Protein AF-A0A7J9FY18-F1 (afdb_monomer)

Nearest PDB structures (foldseek):
  1rpx-assembly1_A  TM=1.003E+00  e=3.049E-18  Solanum tuberosum
  7b1w-assembly2_H  TM=1.000E+00  e=1.518E-16  Chlamydomonas reinhardtii
  1tqj-assembly1_D  TM=9.989E-01  e=2.236E-13  Synechocystis sp.
  1tqj-assembly1_E  TM=9.961E-01  e=1.963E-13  Synechocystis sp.
  1tqj-assembly1_F  TM=9.967E-01  e=2.387E-13  Synechocystis sp.

Solvent-accessible surface area (backbone atoms only — not comparable to full-atom values): 10458 Å² total; per-residue (Å²): 135,87,83,91,84,76,89,83,88,81,89,85,88,82,79,85,84,83,84,90,80,94,74,90,75,88,80,81,77,78,82,81,81,80,79,79,76,78,80,81,80,79,85,82,76,90,74,61,71,63,73,80,59,62,92,89,56,90,80,46,56,58,57,54,84,82,47,60,73,95,45,42,68,60,50,52,48,52,44,49,74,71,65,47,57,35,41,25,41,71,27,29,66,41,73,61,37,83,54,66,68,54,59,45,68,57,47,39,65,45,43,87,67,49,87,56,35,32,37,33,37,43,45,30,53,56,47,72,79,44,52,66,53,34,48,72,23,54,42,72,39,81,47,72,57,81,47,71,80,24,30,91,51,54,74,62,54,77,70,113

Structure (mmCIF, N/CA/C/O backbone):
data_AF-A0A7J9FY18-F1
#
_entry.id   AF-A0A7J9FY18-F1
#
loop_
_atom_site.group_PDB
_atom_site.id
_atom_site.type_symbol
_atom_site.label_atom_id
_atom_site.label_alt_id
_atom_site.label_comp_id
_atom_site.label_asym_id
_atom_site.label_entity_id
_atom_site.label_seq_id
_atom_site.pdbx_PDB_ins_code
_atom_site.Cartn_x
_atom_site.Cartn_y
_atom_site.Cartn_z
_atom_site.occupancy
_atom_site.B_iso_or_equiv
_atom_site.auth_seq_id
_atom_site.auth_comp_id
_atom_site.auth_asym_id
_atom_site.auth_atom_id
_atom_site.pdbx_PDB_model_num
ATOM 1 N N . MET A 1 1 ? -61.583 -3.482 -5.655 1.00 42.44 1 MET A N 1
ATOM 2 C CA . MET A 1 1 ? -61.003 -2.260 -5.053 1.00 42.44 1 MET A CA 1
ATOM 3 C C . MET A 1 1 ? -60.962 -1.217 -6.166 1.00 42.44 1 MET A C 1
ATOM 5 O O . MET A 1 1 ? -60.131 -1.337 -7.045 1.00 42.44 1 MET A O 1
ATOM 9 N N . SER A 1 2 ? -62.093 -0.552 -6.422 1.00 34.72 2 SER A N 1
ATOM 10 C CA . SER A 1 2 ? -62.451 0.790 -5.907 1.00 34.72 2 SER A CA 1
ATOM 11 C C . SER A 1 2 ? -61.587 1.872 -6.563 1.00 34.72 2 SER A C 1
ATOM 13 O O . SER A 1 2 ? -60.376 1.794 -6.454 1.00 34.72 2 SER A O 1
ATOM 15 N N . THR A 1 3 ? -62.071 2.910 -7.239 1.00 33.75 3 THR A N 1
ATOM 16 C CA . THR A 1 3 ? -63.417 3.408 -7.577 1.00 33.75 3 THR A CA 1
ATOM 17 C C . THR A 1 3 ? -63.155 4.560 -8.554 1.00 33.75 3 THR A C 1
ATOM 19 O O . THR A 1 3 ? -62.389 5.458 -8.215 1.00 33.75 3 THR A O 1
ATOM 22 N N . ALA A 1 4 ? -63.768 4.549 -9.738 1.00 39.34 4 ALA A N 1
ATOM 23 C CA . ALA A 1 4 ? -63.876 5.722 -10.602 1.00 39.34 4 ALA A CA 1
ATOM 24 C C . ALA A 1 4 ? -65.323 6.229 -10.520 1.00 39.34 4 ALA A C 1
ATOM 26 O O . ALA A 1 4 ? -66.263 5.480 -10.776 1.00 39.34 4 ALA A O 1
ATOM 27 N N . SER A 1 5 ? -65.489 7.482 -10.113 1.00 38.59 5 SER A N 1
ATOM 28 C CA . SER A 1 5 ? -66.757 8.205 -9.961 1.00 38.59 5 SER A CA 1
ATOM 29 C C . SER A 1 5 ? -66.429 9.696 -10.054 1.00 38.59 5 SER A C 1
ATOM 31 O O . SER A 1 5 ? -65.412 10.106 -9.508 1.00 38.59 5 SER A O 1
ATOM 33 N N . SER A 1 6 ? -67.200 10.587 -10.655 1.00 35.41 6 SER A N 1
ATOM 34 C CA . SER A 1 6 ? -68.370 10.502 -11.516 1.00 35.41 6 SER A CA 1
ATOM 35 C C . SER A 1 6 ? -68.470 11.850 -12.239 1.00 35.41 6 SER A C 1
ATOM 37 O O . SER A 1 6 ? -67.929 12.859 -11.787 1.00 35.41 6 SER A O 1
ATOM 39 N N . LEU A 1 7 ? -69.207 11.858 -13.344 1.00 34.72 7 LEU A N 1
ATOM 40 C CA . LEU A 1 7 ? -69.753 13.045 -13.996 1.00 34.72 7 LEU A CA 1
ATOM 41 C C . LEU A 1 7 ? -70.514 13.955 -13.013 1.00 34.72 7 LEU A C 1
ATOM 43 O O . LEU A 1 7 ? -71.121 13.436 -12.077 1.00 34.72 7 LEU A O 1
ATOM 47 N N . CYS A 1 8 ? -70.583 15.261 -13.300 1.00 29.00 8 CYS A N 1
ATOM 48 C CA . CYS A 1 8 ? -71.860 15.927 -13.608 1.00 29.00 8 CYS A CA 1
ATOM 49 C C . CYS A 1 8 ? -71.641 17.388 -14.047 1.00 29.00 8 CYS A C 1
ATOM 51 O O . CYS A 1 8 ? -71.151 18.213 -13.279 1.00 29.00 8 CYS A O 1
ATOM 53 N N . SER A 1 9 ? -72.046 17.710 -15.277 1.00 32.66 9 SER A N 1
ATOM 54 C CA . SER A 1 9 ? -72.400 19.072 -15.682 1.00 32.66 9 SER A CA 1
ATOM 55 C C . SER A 1 9 ? -73.845 19.338 -15.275 1.00 32.66 9 SER A C 1
ATOM 57 O O . SER A 1 9 ? -74.720 18.529 -15.574 1.00 32.66 9 SER A O 1
ATOM 59 N N . SER A 1 10 ? -74.114 20.497 -14.679 1.00 35.00 10 SER A N 1
ATOM 60 C CA . SER A 1 10 ? -75.469 21.028 -14.545 1.00 35.00 10 SER A CA 1
ATOM 61 C C . SER A 1 10 ? -75.549 22.424 -15.151 1.00 35.00 10 SER A C 1
ATOM 63 O O . SER A 1 10 ? -74.989 23.393 -14.644 1.00 35.00 10 SER A O 1
ATOM 65 N N . THR A 1 11 ? -76.267 22.463 -16.263 1.00 29.17 11 THR A N 1
ATOM 66 C CA . THR A 1 11 ? -76.871 23.594 -16.956 1.00 29.17 11 THR A CA 1
ATOM 67 C C . THR A 1 11 ? -77.619 24.544 -16.016 1.00 29.17 11 THR A C 1
ATOM 69 O O . THR A 1 11 ? -78.420 24.088 -15.204 1.00 29.17 11 THR A O 1
ATOM 72 N N . GLN A 1 12 ? -77.494 25.855 -16.238 1.00 31.08 12 GLN A N 1
ATOM 73 C CA . GLN A 1 12 ? -78.648 26.754 -16.161 1.00 31.08 12 GLN A CA 1
ATOM 74 C C . GLN A 1 12 ? -78.646 27.724 -17.344 1.00 31.08 12 GLN A C 1
ATOM 76 O O . GLN A 1 12 ? -77.685 28.442 -17.602 1.00 31.08 12 GLN A O 1
ATOM 81 N N . ILE A 1 13 ? -79.760 27.681 -18.066 1.00 31.61 13 ILE A N 1
ATOM 82 C CA . ILE A 1 13 ? -80.191 28.577 -19.134 1.00 31.61 13 ILE A CA 1
ATOM 83 C C . ILE A 1 13 ? -81.227 29.524 -18.530 1.00 31.61 13 ILE A C 1
ATOM 85 O O . ILE A 1 13 ? -82.186 29.061 -17.927 1.00 31.61 13 ILE A O 1
ATOM 89 N N . ASN A 1 14 ? -81.010 30.822 -18.708 1.00 30.84 14 ASN A N 1
ATOM 90 C CA . ASN A 1 14 ? -81.954 31.945 -18.649 1.00 30.84 14 ASN A CA 1
ATOM 91 C C . ASN A 1 14 ? -81.137 33.119 -19.219 1.00 30.84 14 ASN A C 1
ATOM 93 O O . ASN A 1 14 ? -80.005 33.309 -18.799 1.00 30.84 14 ASN A O 1
ATOM 97 N N . GLY A 1 15 ? -81.519 33.932 -20.193 1.00 30.03 15 GLY A N 1
ATOM 98 C CA . GLY A 1 15 ? -82.793 34.273 -20.797 1.00 30.03 15 GLY A CA 1
ATOM 99 C C . GLY A 1 15 ? -82.662 35.754 -21.194 1.00 30.03 15 GLY A C 1
ATOM 100 O O . GLY A 1 15 ? -82.223 36.552 -20.379 1.00 30.03 15 GLY A O 1
ATOM 101 N N . PHE A 1 16 ? -83.024 36.088 -22.435 1.00 30.03 16 PHE A N 1
ATOM 102 C CA . PHE A 1 16 ? -83.395 37.424 -22.935 1.00 30.03 16 PHE A CA 1
ATOM 103 C C . PHE A 1 16 ? -82.397 38.608 -22.902 1.00 30.03 16 PHE A C 1
ATOM 105 O O . PHE A 1 16 ? -82.150 39.222 -21.875 1.00 30.03 16 PHE A O 1
ATOM 112 N N . GLY A 1 17 ? -82.050 39.074 -24.113 1.00 30.20 17 GLY A N 1
ATOM 113 C CA . GLY A 1 17 ? -82.289 40.473 -24.501 1.00 30.20 17 GLY A CA 1
ATOM 114 C C . GLY A 1 17 ? -81.121 41.469 -24.437 1.00 30.20 17 GLY A C 1
ATOM 115 O O . GLY A 1 17 ? -80.673 41.845 -23.367 1.00 30.20 17 GLY A O 1
ATOM 116 N N . GLY A 1 18 ? -80.766 42.021 -25.605 1.00 29.66 18 GLY A N 1
ATOM 117 C CA . GLY A 1 18 ? -80.495 43.462 -25.736 1.00 29.66 18 GLY A CA 1
ATOM 118 C C . GLY A 1 18 ? -79.052 43.962 -25.583 1.00 29.66 18 GLY A C 1
ATOM 119 O O . GLY A 1 18 ? -78.576 44.214 -24.489 1.00 29.66 18 GLY A O 1
ATOM 120 N N . GLY A 1 19 ? -78.414 44.185 -26.736 1.00 30.42 19 GLY A N 1
ATOM 121 C CA . GLY A 1 19 ? -77.587 45.346 -27.109 1.00 30.42 19 GLY A CA 1
ATOM 122 C C . GLY A 1 19 ? -76.860 46.224 -26.070 1.00 30.42 19 GLY A C 1
ATOM 123 O O . GLY A 1 19 ? -77.480 46.909 -25.271 1.00 30.42 19 GLY A O 1
ATOM 124 N N . LEU A 1 20 ? -75.549 46.352 -26.324 1.00 31.45 20 LEU A N 1
ATOM 125 C CA . LEU A 1 20 ? -74.651 47.507 -26.129 1.00 31.45 20 LEU A CA 1
ATOM 126 C C . LEU A 1 20 ? -74.418 48.081 -24.716 1.00 31.45 20 LEU A C 1
ATOM 128 O O . LEU A 1 20 ? -75.257 48.757 -24.134 1.00 31.45 20 LEU A O 1
ATOM 132 N N . GLY A 1 21 ? -73.151 48.006 -24.291 1.00 34.56 21 GLY A N 1
ATOM 133 C CA . GLY A 1 21 ? -72.580 48.870 -23.257 1.00 34.56 21 GLY A CA 1
ATOM 134 C C . GLY A 1 21 ? -71.188 48.417 -22.817 1.00 34.56 21 GLY A C 1
ATOM 135 O O . GLY A 1 21 ? -71.049 47.707 -21.829 1.00 34.56 21 GLY A O 1
ATOM 136 N N . VAL A 1 22 ? -70.143 48.803 -23.556 1.00 38.12 22 VAL A N 1
ATOM 137 C CA . VAL A 1 22 ? -68.740 48.585 -23.159 1.00 38.12 22 VAL A CA 1
ATOM 138 C C . VAL A 1 22 ? -68.400 49.532 -22.005 1.00 38.12 22 VAL A C 1
ATOM 140 O O . VAL A 1 22 ? -68.340 50.743 -22.208 1.00 38.12 22 VAL A O 1
ATOM 143 N N . LEU A 1 23 ? -68.119 48.989 -20.817 1.00 34.84 23 LEU A N 1
ATOM 144 C CA . LEU A 1 23 ? -67.529 49.733 -19.702 1.00 34.84 23 LEU A CA 1
ATOM 145 C C . LEU A 1 23 ? -66.191 49.085 -19.313 1.00 34.84 23 LEU A C 1
ATOM 147 O O . LEU A 1 23 ? -66.140 47.965 -18.810 1.00 34.84 23 LEU A O 1
ATOM 151 N N . ARG A 1 24 ? -65.087 49.787 -19.599 1.00 37.94 24 ARG A N 1
ATOM 152 C CA . ARG A 1 24 ? -63.712 49.391 -19.254 1.00 37.94 24 ARG A CA 1
ATOM 153 C C . ARG A 1 24 ? -63.548 49.312 -17.733 1.00 37.94 24 ARG A C 1
ATOM 155 O O . ARG A 1 24 ? -63.491 50.343 -17.070 1.00 37.94 24 ARG A O 1
ATOM 162 N N . THR A 1 25 ? -63.367 48.112 -17.193 1.00 35.53 25 THR A N 1
ATOM 163 C CA . THR A 1 25 ? -62.861 47.912 -15.829 1.00 35.53 25 THR A CA 1
ATOM 164 C C . THR A 1 25 ? -61.336 47.831 -15.855 1.00 35.53 25 THR A C 1
ATOM 166 O O . THR A 1 25 ? -60.762 46.950 -16.495 1.00 35.53 25 THR A O 1
ATOM 169 N N . HIS A 1 26 ? -60.671 48.763 -15.174 1.00 39.84 26 HIS A N 1
ATOM 170 C CA . HIS A 1 26 ? -59.221 48.765 -14.979 1.00 39.84 26 HIS A CA 1
ATOM 171 C C . HIS A 1 26 ? -58.816 47.550 -14.126 1.00 39.84 26 HIS A C 1
ATOM 173 O O . HIS A 1 26 ? -59.064 47.518 -12.924 1.00 39.84 26 HIS A O 1
ATOM 179 N N . VAL A 1 27 ? -58.196 46.542 -14.743 1.00 43.28 27 VAL A N 1
ATOM 180 C CA . VAL A 1 27 ? -57.596 45.409 -14.026 1.00 43.28 27 VAL A CA 1
ATOM 181 C C . VAL A 1 27 ? -56.220 45.845 -13.527 1.00 43.28 27 VAL A C 1
ATOM 183 O O . VAL A 1 27 ? -55.289 46.010 -14.314 1.00 43.28 27 VAL A O 1
ATOM 186 N N . SER A 1 28 ? -56.078 46.066 -12.221 1.00 50.16 28 SER A N 1
ATOM 187 C CA . SER A 1 28 ? -54.767 46.237 -11.591 1.00 50.16 28 SER A CA 1
ATOM 188 C C . SER A 1 28 ? -54.031 44.895 -11.584 1.00 50.16 28 SER A C 1
ATOM 190 O O . SER A 1 28 ? -54.512 43.932 -10.987 1.00 50.16 28 SER A O 1
ATOM 192 N N . GLN A 1 29 ? -52.875 44.821 -12.244 1.00 51.59 29 GLN A N 1
ATOM 193 C CA . GLN A 1 29 ? -52.030 43.624 -12.239 1.00 51.59 29 GLN A CA 1
ATOM 194 C C . GLN A 1 29 ? -51.484 43.337 -10.826 1.00 51.59 29 GLN A C 1
ATOM 196 O O . GLN A 1 29 ? -51.114 44.278 -10.115 1.00 51.59 29 GLN A O 1
ATOM 201 N N . PRO A 1 30 ? -51.389 42.063 -10.400 1.00 48.69 30 PRO A N 1
ATOM 202 C CA . PRO A 1 30 ? -50.763 41.724 -9.129 1.00 48.69 30 PRO A CA 1
ATOM 203 C C . PRO A 1 30 ? -49.251 41.970 -9.200 1.00 48.69 30 PRO A C 1
ATOM 205 O O . PRO A 1 30 ? -48.592 41.620 -10.180 1.00 48.69 30 PRO A O 1
ATOM 208 N N . LYS A 1 31 ? -48.692 42.568 -8.141 1.00 50.25 31 LYS A N 1
ATOM 209 C CA . LYS A 1 31 ? -47.244 42.763 -7.991 1.00 50.25 31 LYS A CA 1
ATOM 210 C C . LYS A 1 31 ? -46.562 41.395 -7.947 1.00 50.25 31 LYS A C 1
ATOM 212 O O . LYS A 1 31 ? -46.831 40.592 -7.057 1.00 50.25 31 LYS A O 1
ATOM 217 N N . THR A 1 32 ? -45.679 41.139 -8.902 1.00 51.72 32 THR A N 1
ATOM 218 C CA . THR A 1 32 ? -44.844 39.939 -8.964 1.00 51.72 32 THR A CA 1
ATOM 219 C C . THR A 1 32 ? -43.956 39.864 -7.722 1.00 51.72 32 THR A C 1
ATOM 221 O O . THR A 1 32 ? -43.101 40.720 -7.497 1.00 51.72 32 THR A O 1
ATOM 224 N N . LEU A 1 33 ? -44.153 38.833 -6.898 1.00 59.50 33 LEU A N 1
ATOM 225 C CA . LEU A 1 33 ? -43.249 38.516 -5.796 1.00 59.50 33 LEU A CA 1
ATOM 226 C C . LEU A 1 33 ? -41.963 37.921 -6.377 1.00 59.50 33 LEU A C 1
ATOM 228 O O . LEU A 1 33 ? -41.922 36.771 -6.807 1.00 59.50 33 LEU A O 1
ATOM 232 N N . SER A 1 34 ? -40.906 38.729 -6.405 1.00 60.16 34 SER A N 1
ATOM 233 C CA . SER A 1 34 ? -39.558 38.289 -6.753 1.00 60.16 34 SER A CA 1
ATOM 234 C C . SER A 1 34 ? -38.979 37.468 -5.600 1.00 60.16 34 SER A C 1
ATOM 236 O O . SER A 1 34 ? -38.483 38.023 -4.619 1.00 60.16 34 SER A O 1
ATOM 238 N N . PHE A 1 35 ? -39.008 36.142 -5.728 1.00 63.72 35 PHE A N 1
ATOM 239 C CA . PHE A 1 35 ? -38.256 35.252 -4.849 1.00 63.72 35 PHE A CA 1
ATOM 240 C C . PHE A 1 35 ? -36.776 35.285 -5.249 1.00 63.72 35 PHE A C 1
ATOM 242 O O . PHE A 1 35 ? -36.341 34.614 -6.185 1.00 63.72 35 PHE A O 1
ATOM 249 N N . THR A 1 36 ? -35.971 36.074 -4.540 1.00 62.78 36 THR A N 1
ATOM 250 C CA . THR A 1 36 ? -34.514 36.027 -4.672 1.00 62.78 36 THR A CA 1
ATOM 251 C C . THR A 1 36 ? -34.001 34.755 -4.006 1.00 62.78 36 THR A C 1
ATOM 253 O O . THR A 1 36 ? -33.777 34.693 -2.797 1.00 62.78 36 THR A O 1
ATOM 256 N N . ARG A 1 37 ? -33.804 33.702 -4.806 1.00 61.41 37 ARG A N 1
ATOM 257 C CA . ARG A 1 37 ? -33.088 32.496 -4.378 1.00 61.41 37 ARG A CA 1
ATOM 258 C C . ARG A 1 37 ? -31.639 32.883 -4.082 1.00 61.41 37 ARG A C 1
ATOM 260 O O . ARG A 1 37 ? -30.829 33.004 -4.999 1.00 61.41 37 ARG A O 1
ATOM 267 N N . ARG A 1 38 ? -31.300 33.088 -2.805 1.00 64.56 38 ARG A N 1
ATOM 268 C CA . ARG A 1 38 ? -29.902 33.224 -2.378 1.00 64.56 38 ARG A CA 1
ATOM 269 C C . ARG A 1 38 ? -29.163 3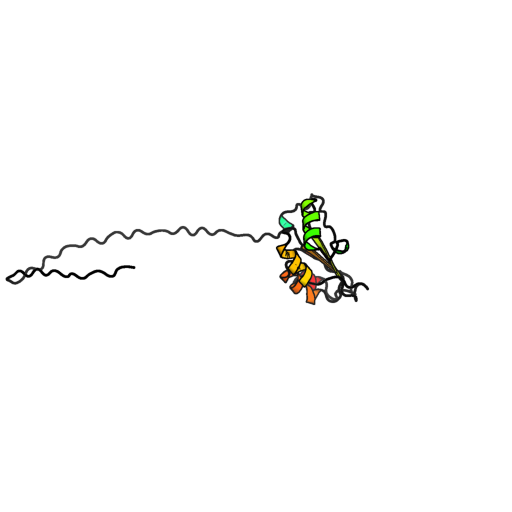1.949 -2.772 1.00 64.56 38 ARG A C 1
ATOM 271 O O . ARG A 1 38 ? -29.464 30.863 -2.281 1.00 64.56 38 ARG A O 1
ATOM 278 N N . ARG A 1 39 ? -28.223 32.083 -3.704 1.00 61.56 39 ARG A N 1
ATOM 279 C CA . ARG A 1 39 ? -27.333 31.004 -4.121 1.00 61.56 39 ARG A CA 1
ATOM 280 C C . ARG A 1 39 ? -26.260 30.880 -3.042 1.00 61.56 39 ARG A C 1
ATOM 282 O O . ARG A 1 39 ? -25.326 31.671 -3.006 1.00 61.56 39 ARG A O 1
ATOM 289 N N . ILE A 1 40 ? -26.439 29.940 -2.119 1.00 67.62 40 ILE A N 1
ATOM 290 C CA . ILE A 1 40 ? -25.377 29.558 -1.187 1.00 67.62 40 ILE A CA 1
ATOM 291 C C . ILE A 1 4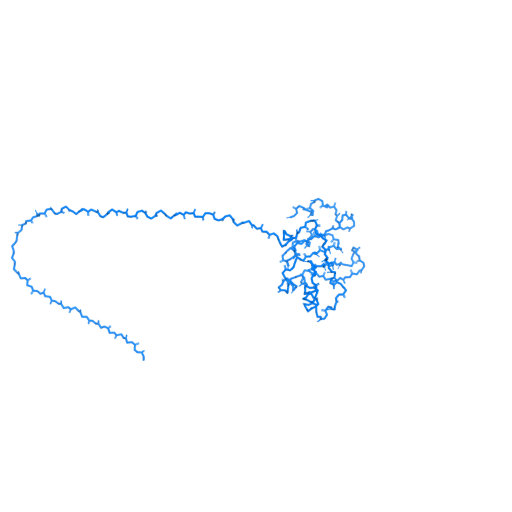0 ? -24.388 28.721 -2.002 1.00 67.62 40 ILE A C 1
ATOM 293 O O . ILE A 1 40 ? -24.724 27.621 -2.435 1.00 67.62 40 ILE A O 1
ATOM 297 N N . SER A 1 41 ? -23.207 29.269 -2.291 1.00 62.62 41 SER A N 1
ATOM 298 C CA . SER A 1 41 ? -22.102 28.489 -2.846 1.00 62.62 41 SER A CA 1
ATOM 299 C C . SER A 1 41 ? -21.339 27.853 -1.689 1.00 62.62 41 SER A C 1
ATOM 301 O O . SER A 1 41 ? -20.551 28.518 -1.017 1.00 62.62 41 SER A O 1
ATOM 303 N N . THR A 1 42 ? -21.584 26.574 -1.432 1.00 67.25 42 THR A N 1
ATOM 304 C CA . THR A 1 42 ? -20.761 25.812 -0.493 1.00 67.25 42 THR A CA 1
ATOM 305 C C . THR A 1 42 ? -19.514 25.346 -1.232 1.00 67.25 42 THR A C 1
ATOM 307 O O . THR A 1 42 ? -19.612 24.603 -2.206 1.00 67.25 42 THR A O 1
ATOM 310 N N . VAL A 1 43 ? -18.342 25.800 -0.791 1.00 67.69 43 VAL A N 1
ATOM 311 C CA . VAL A 1 43 ? -17.060 25.272 -1.267 1.00 67.69 43 VAL A CA 1
ATOM 312 C C . VAL A 1 43 ? -16.808 23.969 -0.515 1.00 67.69 43 VAL A C 1
ATOM 314 O O . VAL A 1 43 ? -16.510 23.989 0.676 1.00 67.69 43 VAL A O 1
ATOM 317 N N . VAL A 1 44 ? -16.965 22.832 -1.191 1.00 66.62 44 VAL A N 1
ATOM 318 C CA . VAL A 1 44 ? -16.530 21.532 -0.665 1.00 66.62 44 VAL A CA 1
ATOM 319 C C . VAL A 1 44 ? -15.060 21.373 -1.036 1.00 66.62 44 VAL A C 1
ATOM 321 O O . VAL A 1 44 ? -14.728 21.264 -2.214 1.00 66.62 44 VAL A O 1
ATOM 324 N N . LYS A 1 45 ? -14.167 21.405 -0.045 1.00 64.44 45 LYS A N 1
ATOM 325 C CA . LYS A 1 45 ? -12.750 21.090 -0.248 1.00 64.44 45 LYS A CA 1
ATOM 326 C C . LYS A 1 45 ? -12.597 19.574 -0.125 1.00 64.44 45 LYS A C 1
ATOM 328 O O . LYS A 1 45 ? -12.978 19.019 0.900 1.00 64.44 45 LYS A O 1
ATOM 333 N N . ALA A 1 46 ? -12.093 18.909 -1.161 1.00 72.00 46 ALA A N 1
ATOM 334 C CA . ALA A 1 46 ? -11.740 17.497 -1.054 1.00 72.00 46 ALA A CA 1
ATOM 335 C C . ALA A 1 46 ? -10.588 17.355 -0.045 1.00 72.00 46 ALA A C 1
ATOM 337 O O . ALA A 1 46 ? -9.590 18.067 -0.151 1.00 72.00 46 ALA A O 1
ATOM 338 N N . THR A 1 47 ? -10.757 16.486 0.946 1.00 79.31 47 THR A N 1
ATOM 339 C CA . THR A 1 47 ? -9.742 16.168 1.961 1.00 79.31 47 THR A CA 1
ATOM 340 C C . THR A 1 47 ? -9.293 14.727 1.772 1.00 79.31 47 THR A C 1
ATOM 342 O O . THR A 1 47 ? -10.147 13.845 1.638 1.00 79.31 47 THR A O 1
ATOM 345 N N . SER A 1 48 ? -7.985 14.479 1.778 1.00 92.06 48 SER A N 1
ATOM 346 C CA . SER A 1 48 ? -7.437 13.120 1.806 1.00 92.06 48 SER A CA 1
ATOM 347 C C . SER A 1 48 ? -7.690 12.479 3.175 1.00 92.06 48 SER A C 1
ATOM 349 O O . SER A 1 48 ? -7.812 13.178 4.183 1.00 92.06 48 SER A O 1
ATOM 351 N N . ARG A 1 49 ? -7.747 11.141 3.252 1.00 95.69 49 ARG A N 1
ATOM 352 C CA . ARG A 1 49 ? -7.831 10.433 4.545 1.00 95.69 49 ARG A CA 1
ATOM 353 C C . ARG A 1 49 ? -6.620 10.720 5.431 1.00 95.69 49 ARG A C 1
ATOM 355 O O . ARG A 1 49 ? -6.767 10.781 6.648 1.00 95.69 49 ARG A O 1
ATOM 362 N N . VAL A 1 50 ? -5.463 10.948 4.810 1.00 96.75 50 VAL A N 1
ATOM 363 C CA . VAL A 1 50 ? -4.190 11.243 5.481 1.00 96.75 50 VAL A CA 1
ATOM 364 C C . VAL A 1 50 ? -4.216 12.609 6.172 1.00 96.75 50 VAL A C 1
ATOM 366 O O . VAL A 1 50 ? -3.594 12.773 7.215 1.00 96.75 50 VAL A O 1
ATOM 369 N N . ASP A 1 51 ? -5.003 13.567 5.667 1.00 95.56 51 ASP A N 1
ATOM 370 C CA . ASP A 1 51 ? -5.078 14.929 6.224 1.00 95.56 51 ASP A CA 1
ATOM 371 C C . ASP A 1 51 ? -5.656 14.968 7.650 1.00 95.56 51 ASP A C 1
ATOM 373 O O . ASP A 1 51 ? -5.560 15.986 8.335 1.00 95.56 51 ASP A O 1
ATOM 377 N N . LYS A 1 52 ? -6.272 13.869 8.106 1.00 94.44 52 LYS A N 1
ATOM 378 C CA . LYS A 1 52 ? -6.789 13.718 9.472 1.00 94.44 52 LYS A CA 1
ATOM 379 C C . LYS A 1 52 ? -5.678 13.554 10.515 1.00 94.44 52 LYS A C 1
ATOM 381 O O . LYS A 1 52 ? -5.946 13.753 11.696 1.00 94.44 52 LYS A O 1
ATOM 386 N N . PHE A 1 53 ? -4.468 13.189 10.093 1.00 96.19 53 PHE A N 1
ATOM 387 C CA . PHE A 1 53 ? -3.345 12.869 10.971 1.00 96.19 53 PHE A CA 1
ATOM 388 C C . PHE A 1 53 ? -2.358 14.041 11.042 1.00 96.19 53 PHE A C 1
ATOM 390 O O . PHE A 1 53 ? -2.014 14.652 10.026 1.00 96.19 53 PHE A O 1
ATOM 397 N N . SER A 1 54 ? -1.893 14.372 12.249 1.00 96.50 54 SER A N 1
ATOM 398 C CA . SER A 1 54 ? -0.902 15.432 12.450 1.00 96.50 54 SER A CA 1
ATOM 399 C C . SER A 1 54 ? 0.503 14.924 12.151 1.00 96.50 54 SER A C 1
ATOM 401 O O . SER A 1 54 ? 0.887 13.837 12.567 1.00 96.50 54 SER A O 1
ATOM 403 N N . LYS A 1 55 ? 1.330 15.760 11.516 1.00 96.06 55 LYS A N 1
ATOM 404 C CA . LYS A 1 55 ? 2.762 15.465 11.320 1.00 96.06 55 LYS A CA 1
ATOM 405 C C . LYS A 1 55 ? 3.574 15.483 12.621 1.00 96.06 55 LYS A C 1
ATOM 407 O O . LYS A 1 55 ? 4.731 15.078 12.608 1.00 96.06 55 LYS A O 1
ATOM 412 N N . SER A 1 56 ? 3.003 16.007 13.706 1.00 97.19 56 SER A N 1
ATOM 413 C CA . SER A 1 56 ? 3.642 16.040 15.026 1.00 97.19 56 SER A CA 1
ATOM 414 C C . SER A 1 56 ? 3.424 14.755 15.829 1.00 97.19 56 SER A C 1
ATOM 416 O O . SER A 1 56 ? 4.113 14.559 16.829 1.00 97.19 56 SER A O 1
ATOM 418 N N . ASP A 1 57 ? 2.476 13.911 15.414 1.00 96.62 57 ASP A N 1
ATOM 419 C CA . ASP A 1 57 ? 2.152 12.661 16.096 1.00 96.62 57 ASP A CA 1
ATOM 420 C C . ASP A 1 57 ? 3.027 11.517 15.562 1.00 96.62 57 ASP A C 1
ATOM 422 O O . ASP A 1 57 ? 3.533 11.561 14.437 1.00 96.62 57 ASP A O 1
ATOM 426 N N . ILE A 1 58 ? 3.216 10.479 16.377 1.00 97.69 58 ILE A N 1
ATOM 427 C CA . ILE A 1 58 ? 3.900 9.255 15.949 1.00 97.69 58 ILE A CA 1
ATOM 428 C C . ILE A 1 58 ? 2.866 8.350 15.286 1.00 97.69 58 ILE A C 1
ATOM 430 O O . ILE A 1 58 ? 1.934 7.910 15.950 1.00 97.69 58 ILE A O 1
ATOM 434 N N . ILE A 1 59 ? 3.070 8.063 14.002 1.00 98.06 59 ILE A N 1
ATOM 435 C CA . ILE A 1 59 ? 2.195 7.207 13.197 1.00 98.06 59 ILE A CA 1
ATOM 436 C C . ILE A 1 59 ? 2.707 5.768 13.202 1.00 98.06 59 ILE A C 1
ATOM 438 O O . ILE A 1 59 ? 3.894 5.519 12.969 1.00 98.06 59 ILE A O 1
ATOM 442 N N . VAL A 1 60 ? 1.801 4.813 13.406 1.00 98.31 60 VAL A N 1
ATOM 443 C CA . VAL A 1 60 ? 2.064 3.375 13.303 1.00 98.31 60 VAL A CA 1
ATOM 444 C C . VAL A 1 60 ? 1.300 2.792 12.111 1.00 98.31 60 VAL A C 1
ATOM 446 O O . VAL A 1 60 ? 0.071 2.729 12.115 1.00 98.31 60 VAL A O 1
ATOM 449 N N . SER A 1 61 ? 2.048 2.327 11.105 1.00 98.44 61 SER A N 1
ATOM 450 C CA . SER A 1 61 ? 1.535 1.718 9.866 1.00 98.44 61 SER A CA 1
ATOM 451 C C . SER A 1 61 ? 1.962 0.238 9.784 1.00 98.44 61 SER A C 1
ATOM 453 O O . SER A 1 61 ? 3.028 -0.067 9.244 1.00 98.44 61 SER A O 1
ATOM 455 N N . PRO A 1 62 ? 1.229 -0.711 10.404 1.00 98.25 62 PRO A N 1
ATOM 456 C CA . PRO A 1 62 ? 1.571 -2.134 10.366 1.00 98.25 62 PRO A CA 1
ATOM 457 C C . PRO A 1 62 ? 1.489 -2.724 8.948 1.00 98.25 62 PRO A C 1
ATOM 459 O O . PRO A 1 62 ? 0.499 -2.530 8.244 1.00 98.25 62 PRO A O 1
ATOM 462 N N . SER A 1 63 ? 2.506 -3.507 8.561 1.00 98.00 63 SER A N 1
ATOM 463 C CA . SER A 1 63 ? 2.529 -4.231 7.280 1.00 98.00 63 SER A CA 1
ATOM 464 C C . SER A 1 63 ? 1.664 -5.485 7.311 1.00 98.00 63 SER A C 1
ATOM 466 O O . SER A 1 63 ? 1.807 -6.352 8.181 1.00 98.00 63 SER A O 1
ATOM 468 N N . ILE A 1 64 ? 0.803 -5.615 6.301 1.00 97.81 64 ILE A N 1
ATOM 469 C CA . ILE A 1 64 ? -0.061 -6.785 6.133 1.00 97.81 64 ILE A CA 1
ATOM 470 C C . ILE A 1 64 ? 0.689 -8.041 5.676 1.00 97.81 64 ILE A C 1
ATOM 472 O O . ILE A 1 64 ? 0.111 -9.123 5.716 1.00 97.81 64 ILE A O 1
ATOM 476 N N . LEU A 1 65 ? 1.965 -7.946 5.280 1.00 96.62 65 LEU A N 1
ATOM 477 C CA . LEU A 1 65 ? 2.755 -9.131 4.918 1.00 96.62 65 LEU A CA 1
ATOM 478 C C . LEU A 1 65 ? 2.906 -10.120 6.076 1.00 96.62 65 LEU A C 1
ATOM 480 O O . LEU A 1 65 ? 3.023 -11.321 5.849 1.00 96.62 65 LEU A O 1
ATOM 484 N N . SER A 1 66 ? 2.869 -9.619 7.309 1.00 96.00 66 SER A N 1
ATOM 485 C CA . SER A 1 66 ? 2.932 -10.439 8.521 1.00 96.00 66 SER A CA 1
ATOM 486 C C . SER A 1 66 ? 1.566 -10.994 8.943 1.00 96.00 66 SER A C 1
ATOM 488 O O . SER A 1 66 ? 1.482 -11.745 9.915 1.00 96.00 66 SER A O 1
ATOM 490 N N . ALA A 1 67 ? 0.484 -10.615 8.257 1.00 97.62 67 ALA A N 1
ATOM 491 C CA . ALA A 1 67 ? -0.868 -11.028 8.6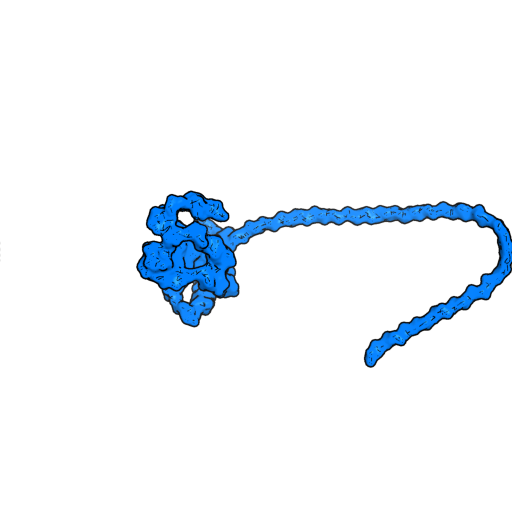00 1.00 97.62 67 ALA A CA 1
ATOM 492 C C . ALA A 1 67 ? -1.198 -12.429 8.066 1.00 97.62 67 ALA A C 1
ATOM 494 O O . ALA A 1 67 ? -0.610 -12.942 7.113 1.00 97.62 67 ALA A O 1
ATOM 495 N N . ASN A 1 68 ? -2.226 -13.045 8.650 1.00 97.69 68 ASN A N 1
ATOM 496 C CA . ASN A 1 68 ? -2.806 -14.257 8.088 1.00 97.69 68 ASN A CA 1
ATOM 497 C C . ASN A 1 68 ? -3.689 -13.926 6.871 1.00 97.69 68 ASN A C 1
ATOM 499 O O . ASN A 1 68 ? -4.846 -13.527 7.025 1.00 97.69 68 ASN A O 1
ATOM 503 N N . PHE A 1 69 ? -3.168 -14.162 5.665 1.00 96.81 69 PHE A N 1
ATOM 504 C CA . PHE A 1 69 ? -3.866 -13.898 4.400 1.00 96.81 69 PHE A CA 1
ATOM 505 C C . PHE A 1 69 ? -5.189 -14.658 4.238 1.00 96.81 69 PHE A C 1
ATOM 507 O O . PHE A 1 69 ? -6.101 -14.148 3.589 1.00 96.81 69 PHE A O 1
ATOM 514 N N . ALA A 1 70 ? -5.354 -15.825 4.873 1.00 97.62 70 ALA A N 1
ATOM 515 C CA . ALA A 1 70 ? -6.617 -16.567 4.828 1.00 97.62 70 ALA A CA 1
ATOM 516 C C . ALA A 1 70 ? -7.771 -15.830 5.535 1.00 97.62 70 ALA A C 1
ATOM 518 O O . ALA A 1 70 ? -8.935 -16.166 5.329 1.00 97.62 70 ALA A O 1
ATOM 519 N N . LYS A 1 71 ? -7.455 -14.840 6.382 1.00 97.69 71 LYS A N 1
ATOM 520 C CA . LYS A 1 71 ? -8.412 -14.047 7.168 1.00 97.69 71 LYS A CA 1
ATOM 521 C C . LYS A 1 71 ? -8.070 -12.556 7.137 1.00 97.69 71 LYS A C 1
ATOM 523 O O . LYS A 1 71 ? -8.230 -11.854 8.133 1.00 97.69 71 LYS A O 1
ATOM 528 N N . LEU A 1 72 ? -7.572 -12.068 6.002 1.00 97.88 72 LEU A N 1
ATOM 529 C CA . LEU A 1 72 ? -6.936 -10.752 5.918 1.00 97.88 72 LEU A CA 1
ATOM 530 C C . LEU A 1 72 ? -7.842 -9.601 6.389 1.00 97.88 72 LEU A C 1
ATOM 532 O O . LEU A 1 72 ? -7.400 -8.748 7.152 1.00 97.88 72 LEU A O 1
ATOM 536 N N . GLY A 1 73 ? -9.123 -9.608 6.009 1.00 97.75 73 GLY A N 1
ATOM 537 C CA . GLY A 1 73 ? -10.063 -8.571 6.444 1.00 97.75 73 GLY A CA 1
ATOM 538 C C . GLY A 1 73 ? -10.298 -8.547 7.961 1.00 97.75 73 GLY A C 1
ATOM 539 O O . GLY A 1 73 ? -10.446 -7.475 8.543 1.00 97.75 73 GLY A O 1
ATOM 540 N N . GLU A 1 74 ? -10.279 -9.708 8.624 1.00 98.44 74 GLU A N 1
ATO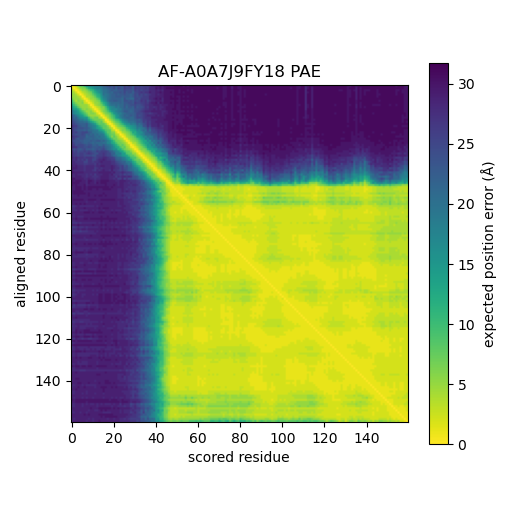M 541 C CA . GLU A 1 74 ? -10.362 -9.788 10.089 1.00 98.44 74 GLU A CA 1
ATOM 542 C C . GLU A 1 74 ? -9.076 -9.274 10.745 1.00 98.44 74 GLU A C 1
ATOM 544 O O . GLU A 1 74 ? -9.140 -8.561 11.742 1.00 98.44 74 GLU A O 1
ATOM 549 N N . GLN A 1 75 ? -7.913 -9.604 10.173 1.00 98.25 75 GLN A N 1
ATOM 550 C CA . GLN A 1 75 ? -6.613 -9.145 10.671 1.00 98.25 75 GLN A CA 1
ATOM 551 C C . GLN A 1 75 ? -6.481 -7.620 10.593 1.00 98.25 75 GLN A C 1
ATOM 553 O O . GLN A 1 75 ? -6.036 -7.004 11.557 1.00 98.25 75 GLN A O 1
ATOM 558 N N . VAL A 1 76 ? -6.932 -7.008 9.493 1.00 98.38 76 VAL A N 1
ATOM 559 C CA . VAL A 1 76 ? -6.947 -5.545 9.335 1.00 98.38 76 VAL A CA 1
ATOM 560 C C . VAL A 1 76 ? -7.856 -4.888 10.376 1.00 98.38 76 VAL A C 1
ATOM 562 O O . VAL A 1 76 ? -7.427 -3.971 11.070 1.00 98.38 76 VAL A O 1
ATOM 565 N N . LYS A 1 77 ? -9.073 -5.407 10.580 1.00 98.31 77 LYS A N 1
ATOM 566 C CA . LYS A 1 77 ? -9.965 -4.891 11.632 1.00 98.31 77 LYS A CA 1
ATOM 567 C C . LYS A 1 77 ? -9.377 -5.042 13.032 1.00 98.31 77 LYS A C 1
ATOM 569 O O . LYS A 1 77 ? -9.587 -4.180 13.878 1.00 98.31 77 LYS A O 1
ATOM 574 N N . ALA A 1 78 ? -8.652 -6.128 13.292 1.00 98.25 78 ALA A N 1
ATOM 575 C CA . ALA A 1 78 ? -8.028 -6.350 14.590 1.00 98.25 78 ALA A CA 1
ATOM 576 C C . ALA A 1 78 ? -6.966 -5.285 14.905 1.00 98.25 78 ALA A C 1
ATOM 578 O O . ALA A 1 78 ? -6.951 -4.766 16.020 1.00 98.25 78 ALA A O 1
ATOM 579 N N . VAL A 1 79 ? -6.113 -4.925 13.937 1.00 98.00 79 VAL A N 1
ATOM 580 C CA . VAL A 1 79 ? -5.101 -3.873 14.140 1.00 98.00 79 VAL A CA 1
ATOM 581 C C . VAL A 1 79 ? -5.708 -2.469 14.162 1.00 98.00 79 VAL A C 1
ATOM 583 O O . VAL A 1 79 ? -5.234 -1.618 14.911 1.00 98.00 79 VAL A O 1
ATOM 586 N N . GLU A 1 80 ? -6.793 -2.233 13.421 1.00 97.75 80 GLU A N 1
ATOM 587 C CA . GLU A 1 80 ? -7.570 -0.990 13.506 1.00 97.75 80 GLU A CA 1
ATOM 588 C C . GLU A 1 80 ? -8.143 -0.797 14.919 1.00 97.75 80 GLU A C 1
ATOM 590 O O . GLU A 1 80 ? -7.943 0.247 15.533 1.00 97.75 80 GLU A O 1
ATOM 595 N N . VAL A 1 81 ? -8.763 -1.833 15.497 1.00 98.06 81 VAL A N 1
ATOM 596 C CA . VAL A 1 81 ? -9.260 -1.801 16.886 1.00 98.06 81 VAL A CA 1
ATOM 597 C C . VAL A 1 81 ? -8.121 -1.657 17.902 1.00 98.06 81 VAL A C 1
ATOM 599 O O . VAL A 1 81 ? -8.313 -1.040 18.949 1.00 98.06 81 VAL A O 1
ATOM 602 N N . ALA A 1 82 ? -6.935 -2.192 17.603 1.00 98.00 82 ALA A N 1
ATOM 603 C CA . ALA A 1 82 ? -5.743 -2.014 18.431 1.00 98.00 82 ALA A CA 1
ATOM 604 C C . ALA A 1 82 ? -5.167 -0.584 18.381 1.00 98.00 82 ALA A C 1
ATOM 606 O O . ALA A 1 82 ? -4.271 -0.275 19.165 1.00 98.00 82 ALA A O 1
ATOM 607 N N . GLY A 1 83 ? -5.686 0.280 17.502 1.00 97.69 83 GLY A N 1
ATOM 608 C CA . GLY A 1 83 ? -5.320 1.690 17.421 1.00 97.69 83 GLY A CA 1
ATOM 609 C C . GLY A 1 83 ? -4.152 1.988 16.486 1.00 97.69 83 GLY A C 1
ATOM 610 O O . GLY A 1 83 ? -3.414 2.931 16.749 1.00 97.69 83 GLY A O 1
ATOM 611 N N . CYS A 1 84 ? -3.949 1.197 15.425 1.00 97.81 84 CYS A N 1
ATOM 612 C CA . CYS A 1 84 ? -3.042 1.618 14.354 1.00 97.81 84 CYS A CA 1
ATOM 613 C C . CYS A 1 84 ? -3.627 2.789 13.551 1.00 97.81 84 CYS A C 1
ATOM 615 O O . CYS A 1 84 ? -4.845 2.957 13.466 1.00 97.81 84 CYS A O 1
ATOM 617 N N . ASP A 1 85 ? -2.746 3.586 12.955 1.00 98.31 85 ASP A N 1
ATOM 618 C CA . ASP A 1 85 ? -3.137 4.787 12.226 1.00 98.31 85 ASP A CA 1
ATOM 619 C C . ASP A 1 85 ? -3.426 4.473 10.760 1.00 98.31 85 ASP A C 1
ATOM 621 O O . ASP A 1 85 ? -4.459 4.875 10.226 1.00 98.31 85 ASP A O 1
ATOM 625 N N . TRP A 1 86 ? -2.510 3.755 10.105 1.00 98.50 86 TRP A N 1
ATOM 626 C CA . TRP A 1 86 ? -2.542 3.429 8.675 1.00 98.50 86 TRP A CA 1
ATOM 627 C C . TRP A 1 86 ? -2.369 1.920 8.471 1.00 98.50 86 TRP A C 1
ATOM 629 O O . TRP A 1 86 ? -1.982 1.205 9.389 1.00 98.50 86 TRP A O 1
ATOM 639 N N . ILE A 1 87 ? -2.625 1.421 7.264 1.00 98.62 87 ILE A N 1
ATOM 640 C CA . ILE A 1 87 ? -2.363 0.023 6.899 1.00 98.62 87 ILE A CA 1
ATOM 641 C C . ILE A 1 87 ? -1.316 -0.005 5.791 1.00 98.62 87 ILE A C 1
ATOM 643 O O . ILE A 1 87 ? -1.572 0.497 4.694 1.00 98.62 87 ILE A O 1
ATOM 647 N N . HIS A 1 88 ? -0.163 -0.617 6.065 1.00 98.75 88 HIS A N 1
ATOM 648 C CA . HIS A 1 88 ? 0.938 -0.695 5.111 1.00 98.75 88 HIS A CA 1
ATOM 649 C C . HIS A 1 88 ? 0.794 -1.917 4.196 1.00 98.75 88 HIS A C 1
ATOM 651 O O . HIS A 1 88 ? 0.578 -3.046 4.653 1.00 98.75 88 HIS A O 1
ATOM 657 N N . VAL A 1 89 ? 0.919 -1.691 2.890 1.00 98.56 89 VAL A N 1
ATOM 658 C CA . VAL A 1 89 ? 0.723 -2.683 1.831 1.00 98.56 89 VAL A CA 1
ATOM 659 C C . VAL A 1 89 ? 1.964 -2.736 0.947 1.00 98.56 89 VAL A C 1
ATOM 661 O O . VAL A 1 89 ? 2.157 -1.900 0.067 1.00 98.56 89 VAL A O 1
ATOM 664 N N . ASP A 1 90 ? 2.777 -3.768 1.146 1.00 98.56 90 ASP A N 1
ATOM 665 C CA . ASP A 1 90 ? 3.983 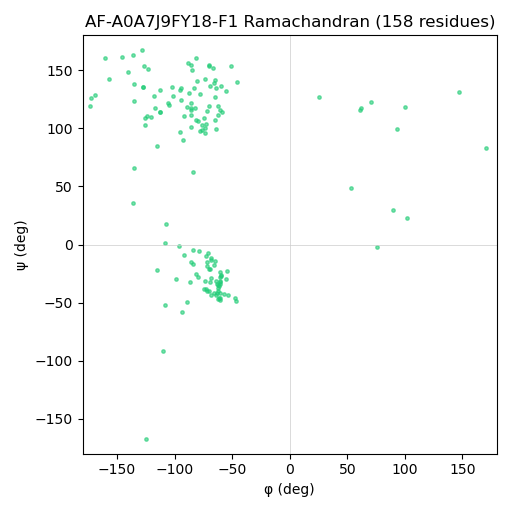-4.021 0.359 1.00 98.56 90 ASP A CA 1
ATOM 666 C C . ASP A 1 90 ? 3.673 -4.817 -0.920 1.00 98.56 90 ASP A C 1
ATOM 668 O O . ASP A 1 90 ? 3.273 -5.989 -0.881 1.00 98.56 90 ASP A O 1
ATOM 672 N N . VAL A 1 91 ? 3.907 -4.196 -2.073 1.00 98.56 91 VAL A N 1
ATOM 673 C CA . VAL A 1 91 ? 3.684 -4.768 -3.407 1.00 98.56 91 VAL A CA 1
ATOM 674 C C . VAL A 1 91 ? 5.025 -5.148 -4.018 1.00 98.56 91 VAL A C 1
ATOM 676 O O . VAL A 1 91 ? 5.874 -4.287 -4.228 1.00 98.56 91 VAL A O 1
ATOM 679 N N . MET A 1 92 ? 5.196 -6.428 -4.339 1.00 98.56 92 MET A N 1
ATOM 680 C CA . MET A 1 92 ? 6.431 -6.996 -4.876 1.00 98.56 92 MET A CA 1
ATOM 681 C C . MET A 1 92 ? 6.156 -7.770 -6.172 1.00 98.56 92 MET A C 1
ATOM 683 O O . MET A 1 92 ? 5.199 -8.547 -6.228 1.00 98.56 92 MET A O 1
ATOM 687 N N . ASP A 1 93 ? 6.994 -7.591 -7.199 1.00 98.12 93 ASP A N 1
ATOM 688 C CA . ASP A 1 93 ? 6.791 -8.146 -8.551 1.00 98.12 93 ASP A CA 1
ATOM 689 C C . ASP A 1 93 ? 7.729 -9.304 -8.937 1.00 98.12 93 ASP A C 1
ATOM 691 O O . ASP A 1 93 ? 7.664 -9.797 -10.065 1.00 98.12 93 ASP A O 1
ATOM 695 N N . GLY A 1 94 ? 8.614 -9.743 -8.040 1.00 97.81 94 GLY A N 1
ATOM 696 C CA . GLY A 1 94 ? 9.605 -10.779 -8.341 1.00 97.81 94 GLY A CA 1
ATOM 697 C C . GLY A 1 94 ? 10.790 -10.301 -9.195 1.00 97.81 94 GLY A C 1
ATOM 698 O O . GLY A 1 94 ? 11.687 -11.095 -9.482 1.00 97.81 94 GLY A O 1
ATOM 699 N N . ARG A 1 95 ? 10.811 -9.031 -9.626 1.00 98.00 95 ARG A N 1
ATOM 700 C CA . ARG A 1 95 ? 11.887 -8.444 -10.439 1.00 98.00 95 ARG A CA 1
ATOM 701 C C . ARG A 1 95 ? 12.724 -7.458 -9.643 1.00 98.00 95 ARG A C 1
ATOM 703 O O . ARG A 1 95 ? 13.945 -7.579 -9.643 1.00 98.00 95 ARG A O 1
ATOM 710 N N . PHE A 1 96 ? 12.086 -6.488 -8.993 1.00 98.12 96 PHE A N 1
ATOM 711 C CA . PHE A 1 96 ? 12.789 -5.520 -8.149 1.00 98.12 96 PHE A CA 1
ATOM 712 C C . PHE A 1 96 ? 13.270 -6.174 -6.848 1.00 98.12 96 PHE A C 1
ATOM 714 O O . PHE A 1 96 ? 14.393 -5.952 -6.400 1.00 98.12 96 PHE A O 1
ATOM 721 N N . VAL A 1 97 ? 12.442 -7.062 -6.301 1.00 97.75 97 VAL A N 1
ATOM 722 C CA . VAL A 1 97 ? 12.760 -7.972 -5.195 1.00 97.75 97 VAL A CA 1
ATOM 723 C C . VAL A 1 97 ? 12.416 -9.404 -5.615 1.00 97.75 97 VAL A C 1
ATOM 725 O O . VAL A 1 97 ? 11.534 -9.578 -6.448 1.00 97.75 97 VAL A O 1
ATOM 728 N N . PRO A 1 98 ? 13.058 -10.449 -5.064 1.00 97.06 98 PRO A N 1
ATOM 729 C CA . PRO A 1 98 ? 12.844 -11.829 -5.519 1.00 97.06 98 PRO A CA 1
ATOM 730 C C . PRO A 1 98 ? 11.456 -12.397 -5.179 1.00 97.06 98 PRO A C 1
ATOM 732 O O . PRO A 1 98 ? 11.018 -13.364 -5.799 1.00 97.06 98 PRO A O 1
ATOM 735 N N . ASN A 1 99 ? 10.770 -11.823 -4.189 1.00 96.50 99 ASN A N 1
ATOM 736 C CA . ASN A 1 99 ? 9.456 -12.281 -3.749 1.00 96.50 99 ASN A CA 1
ATOM 737 C C . ASN A 1 99 ? 8.334 -11.651 -4.586 1.00 96.50 99 ASN A C 1
ATOM 739 O O . ASN A 1 99 ? 8.473 -10.546 -5.101 1.00 96.50 99 ASN A O 1
ATOM 743 N N . ILE A 1 100 ? 7.196 -12.341 -4.664 1.00 97.62 100 ILE A N 1
ATOM 744 C CA . ILE A 1 100 ? 5.946 -11.825 -5.237 1.00 97.62 100 ILE A CA 1
ATOM 745 C C . ILE A 1 100 ? 4.911 -11.816 -4.116 1.00 97.62 100 ILE A C 1
ATOM 747 O O . ILE A 1 100 ? 4.732 -12.838 -3.452 1.00 97.62 100 ILE A O 1
ATOM 751 N N . THR A 1 101 ? 4.248 -10.682 -3.890 1.00 96.94 101 THR A N 1
ATOM 752 C CA . THR A 1 101 ? 3.279 -10.535 -2.792 1.00 96.94 101 THR A CA 1
ATOM 753 C C . THR A 1 101 ? 1.852 -10.435 -3.316 1.00 96.94 101 THR A C 1
ATOM 755 O O . THR A 1 101 ? 1.171 -11.444 -3.490 1.00 96.94 101 THR A O 1
ATOM 758 N N . ILE A 1 102 ? 1.380 -9.218 -3.554 1.00 97.38 102 ILE A N 1
ATOM 759 C CA . ILE A 1 102 ? -0.010 -8.872 -3.831 1.00 97.38 102 ILE A CA 1
ATOM 760 C C . ILE A 1 102 ? -0.069 -7.715 -4.822 1.00 97.38 102 ILE A C 1
ATOM 762 O O . ILE A 1 102 ? 0.902 -6.990 -5.004 1.00 97.38 102 ILE A O 1
ATOM 766 N N . GLY A 1 103 ? -1.224 -7.545 -5.463 1.00 97.19 103 GLY A N 1
ATOM 767 C CA . GLY A 1 103 ? -1.465 -6.472 -6.423 1.00 97.19 103 GLY A CA 1
ATOM 768 C C . GLY A 1 103 ? -2.684 -5.614 -6.071 1.00 97.19 103 GLY A C 1
ATOM 769 O O . GLY A 1 103 ? -3.255 -5.760 -4.985 1.00 97.19 103 GLY A O 1
ATOM 770 N N . PRO A 1 104 ? -3.139 -4.770 -7.016 1.00 98.00 104 PRO A N 1
ATOM 771 C CA . PRO A 1 104 ? -4.247 -3.838 -6.802 1.00 98.00 104 PRO A CA 1
ATOM 772 C C . PRO A 1 104 ? -5.542 -4.502 -6.321 1.00 98.00 104 PRO A C 1
ATOM 774 O O . PRO A 1 104 ? -6.284 -3.888 -5.563 1.00 98.00 104 PRO A O 1
ATOM 777 N N . LEU A 1 105 ? -5.797 -5.769 -6.684 1.00 98.25 105 LEU A N 1
ATOM 778 C CA . LEU A 1 105 ? -7.015 -6.466 -6.249 1.00 98.25 105 LEU A CA 1
ATOM 779 C C . LEU A 1 105 ? -7.119 -6.598 -4.722 1.00 98.25 105 LEU A C 1
ATOM 781 O O . LEU A 1 105 ? -8.223 -6.596 -4.189 1.00 98.25 105 LEU A O 1
ATOM 785 N N . VAL A 1 106 ? -5.992 -6.729 -4.011 1.00 98.06 106 VAL A N 1
ATOM 786 C CA . VAL A 1 106 ? -6.012 -6.841 -2.546 1.00 98.06 106 VAL A CA 1
ATOM 787 C C . VAL A 1 106 ? -6.308 -5.484 -1.923 1.00 98.06 106 VAL A C 1
ATOM 789 O O . VAL A 1 106 ? -7.073 -5.415 -0.968 1.00 98.06 106 VAL A O 1
ATOM 792 N N . VAL A 1 107 ? -5.766 -4.406 -2.493 1.00 98.31 107 VAL A N 1
ATOM 793 C CA . VAL A 1 107 ? -6.071 -3.032 -2.068 1.00 98.31 107 VAL A CA 1
ATOM 794 C C . VAL A 1 107 ? -7.559 -2.737 -2.263 1.00 98.31 107 VAL A C 1
ATOM 796 O O . VAL A 1 107 ? -8.210 -2.292 -1.322 1.00 98.31 107 VAL A O 1
ATOM 799 N N . ASP A 1 108 ? -8.116 -3.093 -3.423 1.00 98.50 108 ASP A N 1
ATOM 800 C CA . ASP A 1 108 ? -9.543 -2.939 -3.735 1.00 98.50 108 ASP A CA 1
ATOM 801 C C . ASP A 1 108 ? -10.428 -3.740 -2.767 1.00 98.50 108 ASP A C 1
ATOM 803 O O . ASP A 1 108 ? -11.416 -3.228 -2.244 1.00 98.50 108 ASP A O 1
ATOM 807 N N . ALA A 1 109 ? -10.028 -4.972 -2.434 1.00 98.25 109 ALA A N 1
ATOM 808 C CA . ALA A 1 109 ? -10.737 -5.810 -1.470 1.00 98.25 109 ALA A CA 1
ATOM 809 C C . ALA A 1 109 ? -10.642 -5.296 -0.021 1.00 98.25 109 ALA A C 1
ATOM 811 O O . ALA A 1 109 ? -11.580 -5.484 0.755 1.00 98.25 109 ALA A O 1
ATOM 812 N N . LEU 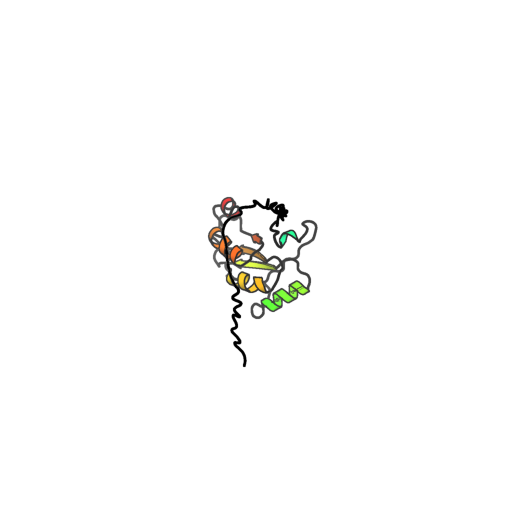A 1 110 ? -9.530 -4.658 0.360 1.00 97.88 110 LEU A N 1
ATOM 813 C CA . LEU A 1 110 ? -9.338 -4.064 1.687 1.00 97.88 110 LEU A CA 1
ATOM 814 C C . LEU A 1 110 ? -10.023 -2.711 1.831 1.00 97.88 110 LEU A C 1
ATOM 816 O O . LEU A 1 110 ? -10.432 -2.347 2.935 1.00 97.88 110 LEU A O 1
ATOM 820 N N . ARG A 1 111 ? -10.183 -1.970 0.735 1.00 98.06 111 ARG A N 1
ATOM 821 C CA . ARG A 1 111 ? -10.755 -0.631 0.770 1.00 98.06 111 ARG A CA 1
ATOM 822 C C . ARG A 1 111 ? -12.127 -0.542 1.454 1.00 98.06 111 ARG A C 1
ATOM 824 O O . ARG A 1 111 ? -12.285 0.392 2.237 1.00 98.06 111 ARG A O 1
ATOM 831 N N . PRO A 1 112 ? -13.098 -1.452 1.229 1.00 98.00 112 PRO A N 1
ATOM 832 C CA . PRO A 1 112 ? -14.377 -1.435 1.944 1.00 98.00 112 PRO A CA 1
ATOM 833 C C . PRO A 1 112 ? -14.310 -2.013 3.370 1.00 98.00 112 PRO A C 1
ATOM 835 O O . PRO A 1 112 ? -15.314 -1.989 4.080 1.00 98.00 112 PRO A O 1
ATOM 838 N N . VAL A 1 113 ? -13.175 -2.578 3.793 1.00 98.00 113 VAL A N 1
ATOM 839 C CA . VAL A 1 113 ? -13.012 -3.220 5.110 1.00 98.00 113 VAL A CA 1
ATOM 840 C C . VAL A 1 113 ? -12.617 -2.214 6.193 1.00 98.00 113 VAL A C 1
ATOM 842 O O . VAL A 1 113 ? -13.015 -2.410 7.342 1.00 98.00 113 VAL A O 1
ATOM 845 N N . THR A 1 114 ? -11.869 -1.167 5.832 1.00 97.69 114 THR A N 1
ATOM 846 C CA . THR A 1 114 ? -11.335 -0.147 6.749 1.00 97.69 114 THR A CA 1
ATOM 847 C C . THR A 1 114 ? -11.401 1.255 6.139 1.00 97.69 114 THR A C 1
ATOM 849 O O . THR A 1 114 ? -11.236 1.424 4.928 1.00 97.69 114 THR A O 1
ATOM 852 N N . ASP A 1 115 ? -11.589 2.270 6.983 1.00 97.25 115 ASP A N 1
ATOM 853 C CA . ASP A 1 115 ? -11.519 3.691 6.611 1.00 97.25 115 ASP A CA 1
ATOM 854 C C . ASP A 1 115 ? -10.146 4.326 6.893 1.00 97.25 115 ASP A C 1
ATOM 856 O O . ASP A 1 115 ? -9.947 5.509 6.591 1.00 97.25 115 ASP A O 1
ATOM 860 N N . LEU A 1 116 ? -9.196 3.566 7.453 1.00 98.25 116 LEU A N 1
ATOM 861 C CA . LEU A 1 116 ? -7.822 4.024 7.662 1.00 98.25 116 LEU A CA 1
ATOM 862 C C . LEU A 1 116 ? -7.099 4.242 6.320 1.00 98.25 116 LEU A C 1
ATOM 864 O O . LEU A 1 116 ? -7.428 3.578 5.330 1.00 98.25 116 LEU A O 1
ATOM 868 N N . PRO A 1 117 ? -6.112 5.151 6.248 1.00 98.44 117 PRO A N 1
ATOM 869 C CA . PRO A 1 117 ? -5.282 5.299 5.062 1.00 98.44 117 PRO A CA 1
ATOM 870 C C . PRO A 1 117 ? -4.611 3.983 4.648 1.00 98.44 117 PRO A C 1
ATOM 872 O O . PRO A 1 117 ? -4.013 3.297 5.479 1.00 98.44 117 PRO A O 1
ATOM 875 N N . LEU A 1 118 ? -4.696 3.648 3.359 1.00 98.69 118 LEU A N 1
ATOM 876 C CA . LEU A 1 118 ? -3.933 2.550 2.766 1.00 98.69 118 LEU A CA 1
ATOM 877 C C . LEU A 1 118 ? -2.617 3.107 2.220 1.00 98.69 118 LEU A C 1
ATOM 879 O O . LEU A 1 118 ? -2.612 3.865 1.244 1.00 98.69 118 LEU A O 1
ATOM 883 N N . ASP A 1 119 ? -1.525 2.732 2.877 1.00 98.69 119 ASP A N 1
ATOM 884 C CA . ASP A 1 119 ? -0.156 3.132 2.570 1.00 98.69 119 ASP A CA 1
ATOM 885 C C . ASP A 1 119 ? 0.508 2.064 1.698 1.00 98.69 119 ASP A C 1
ATOM 887 O O . ASP A 1 119 ? 0.948 1.022 2.182 1.00 98.69 119 ASP A O 1
ATOM 891 N N . VAL A 1 120 ? 0.497 2.284 0.383 1.00 98.75 120 VAL A N 1
ATOM 892 C CA . VAL A 1 120 ? 0.972 1.313 -0.605 1.00 98.75 120 VAL A CA 1
ATOM 893 C C . VAL A 1 120 ? 2.423 1.594 -0.959 1.00 98.75 120 VAL A C 1
ATOM 895 O O . VAL A 1 120 ? 2.762 2.670 -1.446 1.00 98.75 120 VAL A O 1
ATOM 898 N N . HIS A 1 121 ? 3.272 0.587 -0.800 1.00 98.75 121 HIS A N 1
ATOM 899 C CA . HIS A 1 121 ? 4.691 0.647 -1.106 1.00 98.75 121 HIS A CA 1
ATOM 900 C C . HIS A 1 121 ? 5.028 -0.255 -2.298 1.00 98.75 121 HIS A C 1
ATOM 902 O O . HIS A 1 121 ? 4.898 -1.479 -2.240 1.00 98.75 121 HIS A O 1
ATOM 908 N N . LEU A 1 122 ? 5.437 0.364 -3.408 1.00 98.50 122 LEU A N 1
ATOM 909 C CA . LEU A 1 122 ? 5.691 -0.311 -4.678 1.00 98.50 122 LEU A CA 1
ATOM 910 C C . LEU A 1 122 ? 7.162 -0.722 -4.818 1.00 98.50 122 LEU A C 1
ATOM 912 O O . LEU A 1 122 ? 7.966 0.005 -5.400 1.00 98.50 122 LEU A O 1
ATOM 916 N N . MET A 1 123 ? 7.486 -1.931 -4.361 1.00 98.50 123 MET A N 1
ATOM 917 C CA . MET A 1 123 ? 8.753 -2.630 -4.617 1.00 98.50 123 MET A CA 1
ATOM 918 C C . MET A 1 123 ? 8.709 -3.359 -5.969 1.00 98.50 123 MET A C 1
ATOM 920 O O . MET A 1 123 ? 8.788 -4.588 -6.037 1.00 98.50 123 MET A O 1
ATOM 924 N N . ILE A 1 124 ? 8.553 -2.595 -7.054 1.00 98.44 124 ILE A N 1
ATOM 925 C CA . ILE A 1 124 ? 8.393 -3.115 -8.422 1.00 98.44 124 ILE A CA 1
ATOM 926 C C . ILE A 1 124 ? 9.244 -2.343 -9.433 1.00 98.44 124 ILE A C 1
ATOM 928 O O . ILE A 1 124 ? 9.685 -1.219 -9.170 1.00 98.44 124 ILE A O 1
ATOM 932 N N . VAL A 1 125 ? 9.443 -2.927 -10.614 1.00 98.38 125 VAL A N 1
ATOM 933 C CA . VAL A 1 125 ? 9.981 -2.206 -11.776 1.00 98.38 125 VAL A CA 1
ATOM 934 C C . VAL A 1 125 ? 8.865 -1.489 -12.537 1.00 98.38 125 VAL A C 1
ATOM 936 O O . VAL A 1 125 ? 7.724 -1.948 -12.559 1.00 98.38 125 VAL A O 1
ATOM 939 N N . GLU A 1 126 ? 9.201 -0.371 -13.179 1.00 97.81 126 GLU A N 1
ATOM 940 C CA . GLU A 1 126 ? 8.282 0.446 -13.987 1.00 97.81 126 GLU A CA 1
ATOM 941 C C . GLU A 1 126 ? 6.998 0.859 -13.221 1.00 97.81 126 GLU A C 1
ATOM 943 O O . GLU A 1 126 ? 5.881 0.698 -13.736 1.00 97.81 126 GLU A O 1
ATOM 948 N N . PRO A 1 127 ? 7.110 1.395 -11.982 1.00 97.94 127 PRO A N 1
ATOM 949 C CA . PRO A 1 127 ? 5.951 1.697 -11.141 1.00 97.94 127 PRO A CA 1
ATOM 950 C C . PRO A 1 127 ? 4.988 2.701 -11.782 1.00 97.94 127 PRO A C 1
ATOM 952 O O . PRO A 1 127 ? 3.786 2.640 -11.526 1.00 97.94 127 PRO A O 1
ATOM 955 N N . GLU A 1 128 ? 5.472 3.569 -12.675 1.00 96.81 128 GLU A N 1
ATOM 956 C CA . GLU A 1 128 ? 4.660 4.514 -13.445 1.00 96.81 128 GLU A CA 1
ATOM 957 C C . GLU A 1 128 ? 3.511 3.868 -14.237 1.00 96.81 128 GLU A C 1
ATOM 959 O O . GLU A 1 128 ? 2.545 4.558 -14.558 1.00 96.81 128 GLU A O 1
ATOM 964 N N . GLN A 1 129 ? 3.595 2.570 -14.548 1.00 96.81 129 GLN A N 1
ATOM 965 C CA . GLN A 1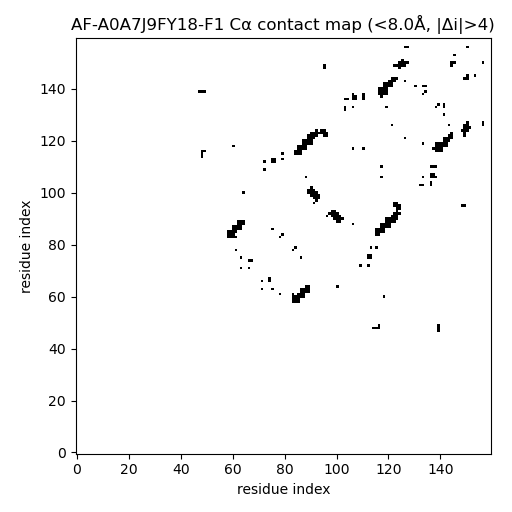 129 ? 2.531 1.825 -15.228 1.00 96.81 129 GLN A CA 1
ATOM 966 C C . GLN A 1 129 ? 1.451 1.313 -14.268 1.00 96.81 129 GLN A C 1
ATOM 968 O O . GLN A 1 129 ? 0.382 0.905 -14.717 1.00 96.81 129 GLN A O 1
ATOM 973 N N . ARG A 1 130 ? 1.730 1.284 -12.960 1.00 97.38 130 ARG A N 1
ATOM 974 C CA . ARG A 1 130 ? 0.882 0.655 -11.936 1.00 97.38 130 ARG A CA 1
ATOM 975 C C . ARG A 1 130 ? 0.298 1.631 -10.933 1.00 97.38 130 ARG A C 1
ATOM 977 O O . ARG A 1 130 ? -0.743 1.324 -10.361 1.00 97.38 130 ARG A O 1
ATOM 984 N N . VAL A 1 131 ? 0.895 2.810 -10.762 1.00 97.50 131 VAL A N 1
ATOM 985 C CA . VAL A 1 131 ? 0.360 3.877 -9.898 1.00 97.50 131 VAL A CA 1
ATOM 986 C C . VAL A 1 131 ? -1.148 4.121 -10.129 1.00 97.50 131 VAL A C 1
ATOM 988 O O . VAL A 1 131 ? -1.891 4.074 -9.145 1.00 97.50 131 VAL A O 1
ATOM 991 N N . PRO A 1 132 ? -1.663 4.266 -11.374 1.00 97.38 132 PRO A N 1
ATOM 992 C CA . PRO A 1 132 ? -3.096 4.490 -11.593 1.00 97.38 132 PRO A CA 1
ATOM 993 C C . PRO A 1 132 ? -3.990 3.341 -11.111 1.00 97.38 132 PRO A C 1
ATOM 995 O O . PRO A 1 132 ? -5.093 3.585 -10.618 1.00 97.38 132 PRO A O 1
ATOM 998 N N . ASP A 1 133 ? -3.518 2.095 -11.223 1.00 98.00 133 ASP A N 1
ATOM 999 C CA . ASP A 1 133 ? -4.266 0.910 -10.796 1.00 98.00 133 ASP A CA 1
ATOM 1000 C C . ASP A 1 133 ? -4.448 0.904 -9.269 1.00 98.00 133 ASP A C 1
ATOM 1002 O O . ASP A 1 133 ? -5.541 0.629 -8.773 1.00 98.00 133 ASP A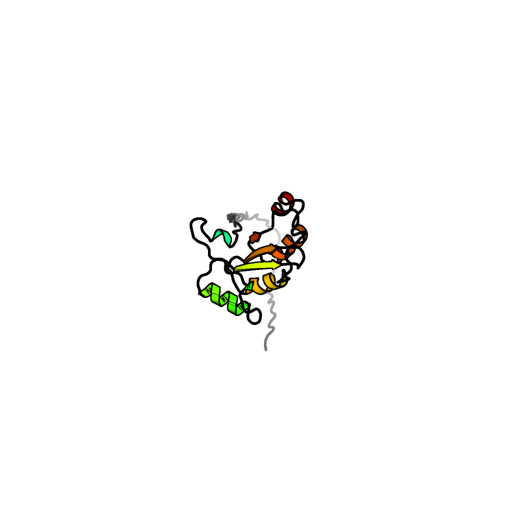 O 1
ATOM 1006 N N . PHE A 1 134 ? -3.401 1.263 -8.518 1.00 98.19 134 PHE A N 1
ATOM 1007 C CA . PHE A 1 134 ? -3.440 1.329 -7.053 1.00 98.19 134 PHE A CA 1
ATOM 1008 C C . PHE A 1 134 ? -4.262 2.508 -6.531 1.00 98.19 134 PHE A C 1
ATOM 1010 O O . PHE A 1 134 ? -5.036 2.339 -5.588 1.00 98.19 134 PHE A O 1
ATOM 1017 N N . ILE A 1 135 ? -4.165 3.676 -7.172 1.00 97.38 135 ILE A N 1
ATOM 1018 C CA . ILE A 1 135 ? -5.020 4.826 -6.845 1.00 97.38 135 ILE A CA 1
ATOM 1019 C C . ILE A 1 135 ? -6.490 4.454 -7.061 1.00 97.38 135 ILE A C 1
ATOM 1021 O O . ILE A 1 135 ? -7.328 4.690 -6.191 1.00 97.38 135 ILE A O 1
ATOM 1025 N N . LYS A 1 136 ? -6.811 3.811 -8.192 1.00 97.88 136 LYS A N 1
ATOM 1026 C CA . LYS A 1 136 ? -8.175 3.358 -8.491 1.00 97.88 136 LYS A CA 1
ATOM 1027 C C . LYS A 1 136 ? -8.680 2.317 -7.488 1.00 97.88 136 LYS A C 1
ATOM 1029 O O . LYS A 1 136 ? -9.853 2.364 -7.133 1.00 97.88 136 LYS A O 1
ATOM 1034 N N . ALA A 1 137 ? -7.809 1.421 -7.026 1.00 98.12 137 ALA A N 1
ATOM 1035 C CA . ALA A 1 137 ? -8.117 0.440 -5.985 1.00 98.12 137 ALA A CA 1
ATOM 1036 C C . ALA A 1 137 ? -8.336 1.071 -4.593 1.00 98.12 137 ALA A C 1
ATOM 1038 O O . ALA A 1 137 ? -8.821 0.409 -3.680 1.00 98.12 137 ALA A O 1
ATOM 1039 N N . GLY A 1 138 ? -8.007 2.355 -4.417 1.00 97.62 138 GLY A N 1
ATOM 1040 C CA . GLY A 1 138 ? -8.274 3.104 -3.191 1.00 97.62 138 GLY A CA 1
ATOM 1041 C C . GLY A 1 138 ? -7.068 3.288 -2.272 1.00 97.62 138 GLY A C 1
ATOM 1042 O O . GLY A 1 138 ? -7.268 3.513 -1.075 1.00 97.62 138 GLY A O 1
ATOM 1043 N N . ALA A 1 139 ? -5.847 3.204 -2.807 1.00 98.25 139 ALA A N 1
ATOM 1044 C CA . ALA A 1 139 ? -4.644 3.653 -2.110 1.00 98.25 139 ALA A CA 1
ATOM 1045 C C . ALA A 1 139 ? -4.739 5.150 -1.770 1.00 98.25 139 ALA A C 1
ATOM 1047 O O . ALA A 1 139 ? -5.148 5.952 -2.612 1.00 98.25 139 ALA A O 1
ATOM 1048 N N . ASP A 1 140 ? -4.347 5.529 -0.552 1.00 98.31 140 ASP A N 1
ATOM 1049 C CA . ASP A 1 140 ? -4.290 6.938 -0.134 1.00 98.31 140 ASP A CA 1
ATOM 1050 C C . ASP A 1 140 ? -2.862 7.496 -0.232 1.00 98.31 140 ASP A C 1
ATOM 1052 O O . ASP A 1 140 ? -2.679 8.688 -0.481 1.00 98.31 140 ASP A O 1
ATOM 1056 N N . ILE A 1 141 ? -1.855 6.632 -0.064 1.00 98.06 141 ILE A N 1
ATOM 1057 C CA . ILE A 1 141 ? -0.435 6.935 -0.264 1.00 98.06 141 ILE A CA 1
ATOM 1058 C C . ILE A 1 141 ? 0.131 5.884 -1.218 1.00 98.06 141 ILE A C 1
ATOM 1060 O O . ILE A 1 141 ? -0.151 4.694 -1.075 1.00 98.06 141 ILE A O 1
ATOM 1064 N N . VAL A 1 142 ? 0.924 6.326 -2.195 1.00 98.31 142 VAL A N 1
ATOM 1065 C CA . VAL A 1 142 ? 1.671 5.444 -3.096 1.00 98.31 142 VAL A CA 1
ATOM 1066 C C . VAL A 1 142 ? 3.140 5.844 -3.049 1.00 98.31 142 VAL A C 1
ATOM 1068 O O . VAL A 1 142 ? 3.525 6.904 -3.542 1.00 98.31 142 VAL A O 1
ATOM 1071 N N . SER A 1 143 ? 3.954 4.990 -2.442 1.00 98.31 143 SER A N 1
ATOM 1072 C CA . SER A 1 143 ? 5.400 5.144 -2.329 1.00 98.31 143 SER A CA 1
ATOM 1073 C C . SER A 1 143 ? 6.094 4.376 -3.448 1.00 98.31 143 SER A C 1
ATOM 1075 O O . SER A 1 143 ? 5.775 3.214 -3.705 1.00 98.31 143 SER A O 1
ATOM 1077 N N . VAL A 1 144 ? 7.057 5.020 -4.106 1.00 98.31 144 VAL A N 1
ATOM 1078 C CA . VAL A 1 144 ? 7.858 4.432 -5.186 1.00 98.31 144 VAL A CA 1
ATOM 1079 C C . VAL A 1 144 ? 9.341 4.504 -4.851 1.00 98.31 144 VAL A C 1
ATOM 1081 O O . VAL A 1 144 ? 9.796 5.426 -4.172 1.00 98.31 144 VAL A O 1
ATOM 1084 N N . HIS A 1 145 ? 10.090 3.541 -5.373 1.00 98.38 145 HIS A N 1
ATOM 1085 C CA . HIS A 1 145 ? 11.539 3.491 -5.254 1.00 98.38 145 HIS A CA 1
ATOM 1086 C C . HIS A 1 145 ? 12.224 4.526 -6.160 1.00 98.38 145 HIS A C 1
ATOM 1088 O O . HIS A 1 145 ? 11.778 4.797 -7.277 1.00 98.38 145 HIS A O 1
ATOM 1094 N N . CYS A 1 146 ? 13.308 5.130 -5.667 1.00 97.75 146 CYS A N 1
ATOM 1095 C CA . CYS A 1 146 ? 14.099 6.130 -6.396 1.00 97.75 146 CYS A CA 1
ATOM 1096 C C . CYS A 1 146 ? 15.257 5.511 -7.191 1.00 97.75 146 CYS A C 1
ATOM 1098 O O . CYS A 1 146 ? 15.918 6.192 -7.976 1.00 97.75 146 CYS A O 1
ATOM 1100 N N . GLU A 1 147 ? 15.511 4.226 -6.973 1.00 98.06 147 GLU A N 1
ATOM 1101 C CA . GLU A 1 147 ? 16.561 3.448 -7.592 1.00 98.06 147 GLU A CA 1
ATOM 1102 C C . GLU A 1 147 ? 16.314 3.295 -9.096 1.00 98.06 147 GLU A C 1
ATOM 1104 O O . GLU A 1 147 ? 15.204 3.000 -9.546 1.00 98.06 147 GLU A O 1
ATOM 1109 N N . GLN A 1 148 ? 17.390 3.407 -9.881 1.00 95.81 148 GLN A N 1
ATOM 1110 C CA . GLN A 1 148 ? 17.339 3.286 -11.342 1.00 95.81 148 GLN A CA 1
ATOM 1111 C C . GLN A 1 148 ? 16.825 1.913 -11.811 1.00 95.81 148 GLN A C 1
ATOM 1113 O O . GLN A 1 148 ? 16.327 1.786 -12.927 1.00 95.81 148 GLN A O 1
ATOM 1118 N N . SER A 1 149 ? 16.956 0.880 -10.970 1.00 95.25 149 SER A N 1
ATOM 1119 C CA . SER A 1 149 ? 16.400 -0.451 -11.222 1.00 95.25 149 SER A CA 1
ATOM 1120 C C . SER A 1 149 ? 14.872 -0.495 -11.137 1.00 95.25 149 SER A C 1
ATOM 1122 O O . SER A 1 149 ? 14.285 -1.411 -11.704 1.00 95.25 149 SER A O 1
ATOM 1124 N N . SER A 1 150 ? 14.233 0.465 -10.459 1.00 97.38 150 SER A N 1
ATOM 1125 C CA . SER A 1 150 ? 12.774 0.587 -10.381 1.00 97.38 150 SER A CA 1
ATOM 1126 C C . SER A 1 150 ? 12.236 1.532 -11.455 1.00 97.38 150 SER A C 1
ATOM 1128 O O . SER A 1 150 ? 11.439 1.109 -12.291 1.00 97.38 150 SER A O 1
ATOM 1130 N N . THR A 1 151 ? 12.687 2.791 -11.481 1.00 96.31 151 THR A N 1
ATOM 1131 C CA . THR A 1 151 ? 12.178 3.805 -12.418 1.00 96.31 151 THR A CA 1
ATOM 1132 C C . THR A 1 151 ? 13.303 4.623 -13.047 1.00 96.31 151 THR A C 1
ATOM 1134 O O . THR A 1 151 ? 14.250 5.043 -12.388 1.00 96.31 151 THR A O 1
ATOM 1137 N N . ILE A 1 152 ? 13.185 4.889 -14.350 1.00 96.75 152 ILE A N 1
ATOM 1138 C CA . ILE A 1 152 ? 14.164 5.690 -15.107 1.00 96.75 152 ILE A CA 1
ATOM 1139 C C . ILE A 1 152 ? 13.920 7.198 -14.907 1.00 96.75 152 ILE A C 1
ATOM 1141 O O . ILE A 1 152 ? 14.832 8.013 -15.063 1.00 96.75 152 ILE A O 1
ATOM 1145 N N . HIS A 1 153 ? 12.686 7.595 -14.578 1.00 95.75 153 HIS A N 1
ATOM 1146 C CA . HIS A 1 153 ? 12.257 8.993 -14.520 1.00 95.75 153 HIS A CA 1
ATOM 1147 C C . HIS A 1 153 ? 11.428 9.289 -13.264 1.00 95.75 153 HIS A C 1
ATOM 1149 O O . HIS A 1 153 ? 10.265 9.673 -13.371 1.00 95.75 153 HIS A O 1
ATOM 1155 N N . LEU A 1 154 ? 12.041 9.199 -12.079 1.00 96.56 154 LEU A N 1
ATOM 1156 C CA . LEU A 1 154 ? 11.364 9.412 -10.790 1.00 96.56 154 LEU A CA 1
ATOM 1157 C C . LEU A 1 154 ? 10.496 10.681 -10.747 1.00 96.56 154 LEU A C 1
ATOM 1159 O O . LEU A 1 154 ? 9.340 10.632 -10.340 1.00 96.56 154 LEU A O 1
ATOM 1163 N N . HIS A 1 155 ? 11.013 11.816 -11.230 1.00 96.12 155 HIS A N 1
ATOM 1164 C CA . HIS A 1 155 ? 10.254 13.071 -11.262 1.00 96.12 155 HIS A CA 1
ATOM 1165 C C . HIS A 1 155 ? 8.975 12.978 -12.110 1.00 96.12 155 HIS A C 1
ATOM 1167 O O . HIS A 1 155 ? 7.978 13.612 -11.784 1.00 96.12 155 HIS A O 1
ATOM 1173 N N . ARG A 1 156 ? 8.973 12.205 -13.203 1.00 95.75 156 ARG A N 1
ATOM 1174 C CA . ARG A 1 156 ? 7.755 11.978 -13.996 1.00 95.75 156 ARG A CA 1
ATOM 1175 C C . ARG A 1 156 ? 6.750 11.150 -13.199 1.00 95.75 156 ARG A C 1
ATOM 1177 O O . ARG A 1 156 ? 5.575 11.486 -13.206 1.00 95.75 156 ARG A O 1
ATOM 1184 N N . THR A 1 157 ? 7.217 10.110 -12.517 1.00 95.00 157 THR A N 1
ATOM 1185 C CA . THR A 1 157 ? 6.380 9.218 -11.704 1.00 95.00 157 THR A CA 1
ATOM 1186 C C . THR A 1 157 ? 5.706 9.957 -10.548 1.00 95.00 157 THR A C 1
ATOM 1188 O O . THR A 1 157 ? 4.527 9.743 -10.304 1.00 95.00 157 THR A O 1
ATOM 1191 N N . LEU A 1 158 ? 6.412 10.881 -9.887 1.00 94.56 158 LEU A N 1
ATOM 1192 C CA . LEU A 1 158 ? 5.864 11.677 -8.779 1.00 94.56 158 LEU A CA 1
ATOM 1193 C C . LEU A 1 158 ? 4.840 12.749 -9.204 1.00 94.56 158 LEU A C 1
ATOM 1195 O O . LEU A 1 158 ? 4.153 13.285 -8.344 1.00 94.56 158 LEU A O 1
ATOM 1199 N N . ASN A 1 159 ? 4.757 13.090 -10.495 1.00 93.75 159 ASN A N 1
ATOM 1200 C CA . ASN A 1 159 ? 3.874 14.144 -11.019 1.00 93.75 159 ASN A CA 1
ATOM 1201 C C . ASN A 1 159 ? 2.664 13.597 -11.808 1.00 93.75 159 ASN A C 1
ATOM 1203 O O . ASN A 1 159 ? 2.087 14.334 -12.611 1.00 93.75 159 ASN A O 1
ATOM 1207 N N . GLN A 1 160 ? 2.328 12.314 -11.647 1.00 85.06 160 GLN A N 1
ATOM 1208 C CA . GLN A 1 160 ? 1.105 11.723 -12.210 1.00 85.06 160 GLN A CA 1
ATOM 1209 C C . GLN A 1 160 ? -0.140 12.180 -11.446 1.00 85.06 160 GLN A C 1
ATOM 1211 O O . GLN A 1 160 ? -1.181 12.366 -12.116 1.00 85.06 160 GLN A O 1
#

Sequence (160 aa):
MSTASSLCSSTQINGFGGGLGVLRTHVSQPKTLSFTRRRISTVVKATSRVDKFSKSDIIVSPSILSANFAKLGEQVKAVEVAGCDWIHVDVMDGRFVPNITIGPLVVDALRPVTDLPLDVHLMIVEPEQRVPDFIKAGADIVSVHCEQSSTIHLHRTLNQ

pLDDT: mean 82.28, std 24.83, range [29.0, 98.75]

Foldseek 3Di:
DDDDDDDDDDDDDDDDDDDDDDDDDDDDDDDDDDDPPPPPDDDDDDDFLCNVDDPVDDAAADELVPPDPVPSLVRVVVVVVVPHQAHEYEAADCQLPNDGDDALVVLLVNVVSDSHAYAYEYSAAPCLVRVVSNVVSPHRHYHFDPDCSRPVCVVVSVVD

Organism: NCBI:txid34285

Radius of gyration: 34.78 Å; Cα contacts (8 Å, |Δi|>4): 180; chains: 1; bounding box: 101×66×46 Å

Secondary structure (DSSP, 8-state):
---------------------------PPPPP----------------GGGGS-TTSPP---BGGGS-GGGHHHHHHHHHHTT-S-EEEEEEBSSSSS-B---HHHHHHHTTT--S-EEEEEESSSGGGTHHHHHHHT-SEEEE--STTT-S-HHHHHT-

Mean predicted aligned error: 13.7 Å

InterPro domains:
  IPR000056 Ribulose-phosphate 3-epimerase-like [PF00834] (60-160)
  IPR000056 Ribulose-phosphate 3-epimerase-like 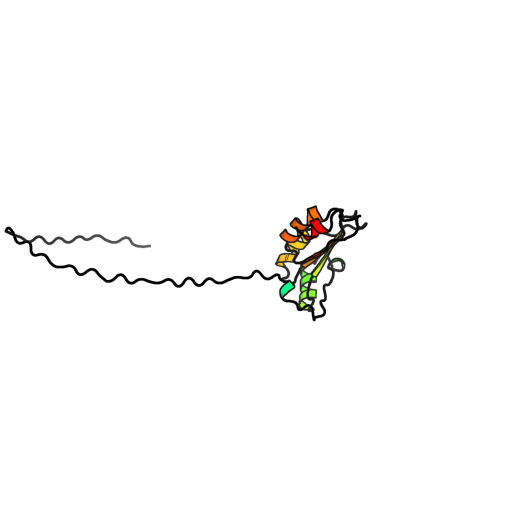[PS01085] (87-101)
  IPR000056 Ribulose-phosphate 3-epimerase-like [PTHR11749] (58-160)
  IPR000056 Ribulose-phosphate 3-epimerase-like [cd00429] (59-160)
  IPR011060 Ribulose-phosphate binding barrel [SSF51366] (58-159)
  IPR013785 Aldolase-type TIM barrel [G3DSA:3.20.20.70] (48-160)